Protein AF-A0A1B0ACK8-F1 (afdb_monomer_lite)

Organism: Glossina pallidipes (NCBI:txid7398)

Structure (mmCIF, N/CA/C/O backbone):
data_AF-A0A1B0ACK8-F1
#
_entry.id   AF-A0A1B0ACK8-F1
#
loop_
_atom_site.group_PDB
_atom_site.id
_atom_site.type_symbol
_atom_site.label_atom_id
_atom_site.label_alt_id
_atom_site.label_comp_id
_atom_site.label_asym_id
_atom_site.label_entity_id
_atom_site.label_seq_id
_atom_site.pdbx_PDB_ins_code
_atom_site.Cartn_x
_atom_site.Cartn_y
_atom_site.Cartn_z
_atom_site.occupancy
_atom_site.B_iso_or_equiv
_atom_site.auth_seq_id
_atom_site.auth_comp_id
_atom_site.auth_asym_id
_atom_site.auth_atom_id
_atom_site.pdbx_PDB_model_num
ATOM 1 N N . MET A 1 1 ? 12.236 -8.632 -29.888 1.00 57.81 1 MET A N 1
ATOM 2 C CA . MET A 1 1 ? 13.086 -7.931 -28.893 1.00 57.81 1 MET A CA 1
ATOM 3 C C . MET A 1 1 ? 12.295 -7.150 -27.844 1.00 57.81 1 MET A C 1
ATOM 5 O O . MET A 1 1 ? 12.544 -7.364 -26.665 1.00 57.81 1 MET A O 1
ATOM 9 N N . PHE A 1 2 ? 11.317 -6.321 -28.226 1.00 49.53 2 PHE A N 1
ATOM 10 C CA . PHE A 1 2 ? 10.522 -5.498 -27.295 1.00 49.53 2 PHE A CA 1
ATOM 11 C C . PHE A 1 2 ? 9.868 -6.297 -26.144 1.00 49.53 2 PHE A C 1
ATOM 13 O O . PHE A 1 2 ? 10.000 -5.947 -24.977 1.00 49.53 2 PHE A O 1
ATOM 20 N N . CYS A 1 3 ? 9.260 -7.450 -26.452 1.00 53.53 3 CYS A N 1
ATOM 21 C CA . CYS A 1 3 ? 8.606 -8.312 -25.456 1.00 53.53 3 CYS A CA 1
ATOM 22 C C . CYS A 1 3 ? 9.597 -8.970 -24.465 1.00 53.53 3 CYS A C 1
ATOM 24 O O . CYS A 1 3 ? 9.292 -9.131 -23.285 1.00 53.53 3 CYS A O 1
ATOM 26 N N . ALA A 1 4 ? 10.820 -9.284 -24.912 1.00 61.19 4 ALA A N 1
ATOM 27 C CA . ALA A 1 4 ? 11.881 -9.819 -24.053 1.00 61.19 4 ALA A CA 1
ATOM 28 C C . ALA A 1 4 ? 12.467 -8.742 -23.123 1.00 61.19 4 ALA A C 1
ATOM 30 O O . ALA A 1 4 ? 12.787 -9.030 -21.972 1.00 61.19 4 ALA A O 1
ATOM 31 N N . PHE A 1 5 ? 12.558 -7.494 -23.594 1.00 61.56 5 PHE A N 1
ATOM 32 C CA . PHE A 1 5 ? 12.997 -6.352 -22.792 1.00 61.56 5 PHE A CA 1
ATOM 33 C C . PHE A 1 5 ? 11.971 -5.977 -21.719 1.00 61.56 5 PHE A C 1
ATOM 35 O O . PHE A 1 5 ? 12.337 -5.862 -20.553 1.00 61.56 5 PHE A O 1
ATOM 42 N N . VAL A 1 6 ? 10.683 -5.891 -22.076 1.00 63.75 6 VAL A N 1
ATOM 43 C CA . VAL A 1 6 ? 9.601 -5.671 -21.102 1.00 63.75 6 VAL A CA 1
ATOM 44 C C . VAL A 1 6 ? 9.587 -6.789 -20.059 1.00 63.75 6 VAL A C 1
ATOM 46 O O . VAL A 1 6 ? 9.573 -6.499 -18.867 1.00 63.75 6 VAL A O 1
ATOM 49 N N . ARG A 1 7 ? 9.715 -8.061 -20.469 1.00 63.53 7 ARG A N 1
ATOM 50 C CA . ARG A 1 7 ? 9.878 -9.177 -19.520 1.00 63.53 7 ARG A CA 1
ATOM 51 C C . ARG A 1 7 ? 11.089 -9.002 -18.609 1.00 63.53 7 ARG A C 1
ATOM 53 O O . ARG A 1 7 ? 10.967 -9.247 -17.416 1.00 63.53 7 ARG A O 1
ATOM 60 N N . ARG A 1 8 ? 12.238 -8.571 -19.134 1.00 66.94 8 ARG A N 1
ATOM 61 C CA . ARG A 1 8 ? 13.459 -8.367 -18.340 1.00 66.94 8 ARG A CA 1
ATOM 62 C C . ARG A 1 8 ? 13.294 -7.241 -17.321 1.00 66.94 8 ARG A C 1
ATOM 64 O O . ARG A 1 8 ? 13.630 -7.435 -16.160 1.00 66.94 8 ARG A O 1
ATOM 71 N N . VAL A 1 9 ? 12.729 -6.104 -17.730 1.00 67.44 9 VAL A N 1
ATOM 72 C CA . VAL A 1 9 ? 12.460 -4.961 -16.843 1.00 67.44 9 VAL A CA 1
ATOM 73 C C . VAL A 1 9 ? 11.420 -5.329 -15.782 1.00 67.44 9 VAL A C 1
ATOM 75 O O . VAL A 1 9 ? 11.643 -5.049 -14.607 1.00 67.44 9 VAL A O 1
ATOM 78 N N . CYS A 1 10 ? 10.330 -6.007 -16.155 1.00 66.38 10 CYS A N 1
ATOM 79 C CA . CYS A 1 10 ? 9.317 -6.474 -15.206 1.00 66.38 10 CYS A CA 1
ATOM 80 C C . CYS A 1 10 ? 9.873 -7.511 -14.219 1.00 66.38 10 CYS A C 1
ATOM 82 O O . CYS A 1 10 ? 9.609 -7.399 -13.027 1.00 66.38 10 CYS A O 1
ATOM 84 N N . MET A 1 11 ? 10.683 -8.475 -14.676 1.00 69.69 11 MET A N 1
ATOM 85 C CA . MET A 1 11 ? 11.321 -9.464 -13.794 1.00 69.69 11 MET A CA 1
ATOM 86 C C . MET A 1 11 ? 12.328 -8.815 -12.842 1.00 69.69 11 MET A C 1
ATOM 88 O O . MET A 1 11 ? 12.391 -9.177 -11.672 1.00 69.69 11 MET A O 1
ATOM 92 N N . GLN A 1 12 ? 13.081 -7.817 -13.309 1.00 73.00 12 GLN A N 1
ATOM 93 C CA . GLN A 1 12 ? 14.093 -7.143 -12.496 1.00 73.00 12 GLN A CA 1
ATOM 94 C C . GLN A 1 12 ? 13.495 -6.275 -11.379 1.00 73.00 12 GLN A C 1
ATOM 96 O O . GLN A 1 12 ? 14.150 -6.062 -10.364 1.00 73.00 12 GLN A O 1
ATOM 101 N N . HIS A 1 13 ? 12.246 -5.823 -11.531 1.00 80.12 13 HIS A N 1
ATOM 102 C CA . HIS A 1 13 ? 11.530 -5.041 -10.515 1.00 80.12 13 HIS A CA 1
ATOM 103 C C . HIS A 1 13 ? 10.385 -5.830 -9.856 1.00 80.12 13 HIS A C 1
ATOM 105 O O . HIS A 1 13 ? 9.572 -5.245 -9.143 1.00 80.12 13 HIS A O 1
ATOM 111 N N . ALA A 1 14 ? 10.319 -7.153 -10.052 1.00 81.31 14 ALA A N 1
ATOM 112 C CA . ALA A 1 14 ? 9.240 -7.992 -9.529 1.00 81.31 14 ALA A CA 1
ATOM 113 C C . ALA A 1 14 ? 9.109 -7.901 -7.999 1.00 81.31 14 ALA A C 1
ATOM 115 O O . ALA A 1 14 ? 7.997 -7.827 -7.482 1.00 81.31 14 ALA A O 1
ATOM 116 N N . ILE A 1 15 ? 10.236 -7.822 -7.284 1.00 84.31 15 ILE A N 1
ATOM 117 C CA . ILE A 1 15 ? 10.267 -7.664 -5.821 1.00 84.31 15 ILE A CA 1
ATOM 118 C C . ILE A 1 15 ? 9.581 -6.356 -5.396 1.00 84.31 15 ILE A C 1
ATOM 120 O O . ILE A 1 15 ? 8.737 -6.369 -4.507 1.00 84.31 15 ILE A O 1
ATOM 124 N N . LEU A 1 16 ? 9.869 -5.244 -6.080 1.00 82.62 16 LEU A N 1
ATOM 125 C CA . LEU A 1 16 ? 9.274 -3.937 -5.775 1.00 82.62 16 LEU A CA 1
ATOM 126 C C . LEU A 1 16 ? 7.766 -3.912 -6.056 1.00 82.62 16 LEU A C 1
ATOM 128 O O . LEU A 1 16 ? 7.001 -3.302 -5.313 1.00 82.62 16 LEU A O 1
ATOM 132 N N . ILE A 1 17 ? 7.325 -4.605 -7.110 1.00 84.94 17 ILE A N 1
ATOM 133 C CA . ILE A 1 17 ? 5.898 -4.755 -7.425 1.00 84.94 17 ILE A CA 1
ATOM 134 C C . ILE A 1 17 ? 5.186 -5.533 -6.308 1.00 84.94 17 ILE A C 1
ATOM 136 O O . ILE A 1 17 ? 4.112 -5.127 -5.861 1.00 84.94 17 ILE A O 1
ATOM 140 N N . ILE A 1 18 ? 5.786 -6.627 -5.829 1.00 89.12 18 ILE A N 1
ATOM 141 C CA . ILE A 1 18 ? 5.258 -7.419 -4.706 1.00 89.12 18 ILE A CA 1
ATOM 142 C C . ILE A 1 18 ? 5.176 -6.572 -3.429 1.00 89.12 18 ILE A C 1
ATOM 144 O O . ILE A 1 18 ? 4.178 -6.635 -2.707 1.00 89.12 18 ILE A O 1
ATOM 148 N N . GLU A 1 19 ? 6.188 -5.750 -3.166 1.00 88.62 19 GLU A N 1
ATOM 149 C CA . GLU A 1 19 ? 6.240 -4.876 -1.995 1.00 88.62 19 GLU A CA 1
ATOM 150 C C . GLU A 1 19 ? 5.134 -3.809 -2.022 1.00 88.62 19 GLU A C 1
ATOM 152 O O . GLU A 1 19 ? 4.405 -3.642 -1.042 1.00 88.62 19 GLU A O 1
ATOM 157 N N . ILE A 1 20 ? 4.925 -3.144 -3.164 1.00 90.25 20 ILE A N 1
ATOM 158 C CA . ILE A 1 20 ? 3.820 -2.186 -3.337 1.00 90.25 20 ILE A CA 1
ATOM 159 C C . ILE A 1 20 ? 2.470 -2.874 -3.137 1.00 90.25 20 ILE A C 1
ATOM 161 O O . ILE A 1 20 ? 1.621 -2.351 -2.415 1.00 90.25 20 ILE A O 1
ATOM 165 N N . ASN A 1 21 ? 2.273 -4.054 -3.729 1.00 91.88 21 ASN A N 1
ATOM 166 C CA . ASN A 1 21 ? 1.026 -4.803 -3.576 1.00 91.88 21 ASN A CA 1
ATOM 167 C C . ASN A 1 21 ? 0.761 -5.175 -2.112 1.00 91.88 21 ASN A C 1
ATOM 169 O O . ASN A 1 21 ? -0.370 -5.048 -1.643 1.00 91.88 21 ASN A O 1
ATOM 173 N N . SER A 1 22 ? 1.802 -5.562 -1.373 1.00 93.81 22 SER A N 1
ATOM 174 C CA . SER A 1 22 ? 1.709 -5.849 0.062 1.00 93.81 22 SER A CA 1
ATOM 175 C C . SER A 1 22 ? 1.306 -4.606 0.861 1.00 93.81 22 SER A C 1
ATOM 177 O O . SER A 1 22 ? 0.392 -4.667 1.684 1.00 93.81 22 SER A O 1
ATOM 179 N N . HIS A 1 23 ? 1.916 -3.449 0.583 1.00 92.56 23 HIS A N 1
ATOM 180 C CA . HIS A 1 23 ? 1.546 -2.191 1.235 1.00 92.56 23 HIS A CA 1
ATOM 181 C C . HIS A 1 23 ? 0.103 -1.763 0.928 1.00 92.56 23 HIS A C 1
ATOM 183 O O . HIS A 1 23 ? -0.604 -1.306 1.827 1.00 92.56 23 HIS A O 1
ATOM 189 N N . VAL A 1 24 ? -0.359 -1.946 -0.313 1.00 94.25 24 VAL A N 1
ATOM 190 C CA . VAL A 1 24 ? -1.741 -1.647 -0.720 1.00 94.25 24 VAL A CA 1
ATOM 191 C C . VAL A 1 24 ? -2.740 -2.577 -0.029 1.00 94.25 24 VAL A C 1
ATOM 193 O O . VAL A 1 24 ? -3.778 -2.103 0.435 1.00 94.25 24 VAL A O 1
ATOM 196 N N . ALA A 1 25 ? -2.429 -3.871 0.086 1.00 95.81 25 ALA A N 1
ATOM 197 C CA . ALA A 1 25 ? -3.262 -4.828 0.811 1.00 95.81 25 ALA A CA 1
ATOM 198 C C . ALA A 1 25 ? -3.404 -4.434 2.290 1.00 95.81 25 ALA A C 1
ATOM 200 O O . ALA A 1 25 ? -4.520 -4.270 2.779 1.00 95.81 25 ALA A O 1
ATOM 201 N N . LEU A 1 26 ? -2.285 -4.147 2.965 1.00 95.06 26 LEU A N 1
ATOM 202 C CA . LEU A 1 26 ? -2.292 -3.667 4.350 1.00 95.06 26 LEU A CA 1
ATOM 203 C C . LEU A 1 26 ? -3.074 -2.357 4.504 1.00 95.06 26 LEU A C 1
ATOM 205 O O . LEU A 1 26 ? -3.830 -2.184 5.459 1.00 95.06 26 LEU A O 1
ATOM 209 N N . PHE A 1 27 ? -2.925 -1.429 3.558 1.00 96.06 27 PHE A N 1
ATOM 210 C CA . PHE A 1 27 ? -3.652 -0.165 3.580 1.00 96.06 27 PHE A CA 1
ATOM 211 C C . PHE A 1 27 ? -5.163 -0.381 3.473 1.00 96.06 27 PHE A C 1
ATOM 213 O O . PHE A 1 27 ? -5.920 0.229 4.230 1.00 96.06 27 PHE A O 1
ATOM 220 N N . ARG A 1 28 ? -5.603 -1.286 2.591 1.00 96.31 28 ARG A N 1
ATOM 221 C CA . ARG A 1 28 ? -7.010 -1.681 2.467 1.00 96.31 28 ARG A CA 1
ATOM 222 C C . ARG A 1 28 ? -7.540 -2.267 3.773 1.00 96.31 28 ARG A C 1
ATOM 224 O O . ARG A 1 28 ? -8.602 -1.847 4.223 1.00 96.31 28 ARG A O 1
ATOM 231 N N . ASP A 1 29 ? -6.803 -3.184 4.389 1.00 96.00 29 ASP A N 1
ATOM 232 C CA . ASP A 1 29 ? -7.223 -3.831 5.635 1.00 96.00 29 ASP A CA 1
ATOM 233 C C . ASP A 1 29 ? -7.377 -2.820 6.774 1.00 96.00 29 ASP A C 1
ATOM 235 O O . ASP A 1 29 ? -8.331 -2.873 7.550 1.00 96.00 29 ASP A O 1
ATOM 239 N N . MET A 1 30 ? -6.489 -1.829 6.833 1.00 94.38 30 MET A N 1
ATOM 240 C CA . MET A 1 30 ? -6.605 -0.738 7.795 1.00 94.38 30 MET A CA 1
ATOM 241 C C . MET A 1 30 ? -7.788 0.193 7.505 1.00 94.38 30 MET A C 1
ATOM 243 O O . MET A 1 30 ? -8.416 0.677 8.445 1.00 94.38 30 MET A O 1
ATOM 247 N N . LEU A 1 31 ? -8.117 0.447 6.234 1.00 95.69 31 LEU A N 1
ATOM 248 C CA . LEU A 1 31 ? -9.274 1.270 5.866 1.00 95.69 31 LEU A CA 1
ATOM 249 C C . LEU A 1 31 ? -10.607 0.623 6.255 1.00 95.69 31 LEU A C 1
ATOM 251 O O . LEU A 1 31 ? -11.540 1.346 6.590 1.00 95.69 31 LEU A O 1
ATOM 255 N N . ILE A 1 32 ? -10.695 -0.711 6.274 1.00 95.81 32 ILE A N 1
ATOM 256 C CA . ILE A 1 32 ? -11.894 -1.437 6.733 1.00 95.81 32 ILE A CA 1
ATOM 257 C C . ILE A 1 32 ? -12.220 -1.115 8.202 1.00 95.81 32 ILE A C 1
ATOM 259 O O . ILE A 1 32 ? -13.380 -1.151 8.605 1.00 95.81 32 ILE A O 1
ATOM 263 N N . LEU A 1 33 ? -11.208 -0.774 9.004 1.00 93.81 33 LEU A N 1
ATOM 264 C CA . LEU A 1 33 ? -11.371 -0.429 10.416 1.00 93.81 33 LEU A CA 1
ATOM 265 C C . LEU A 1 33 ? -11.863 1.012 10.641 1.00 93.81 33 LEU A C 1
ATOM 267 O O . LEU A 1 33 ? -12.206 1.362 11.769 1.00 93.81 33 LEU A O 1
ATOM 271 N N . VAL A 1 34 ? -11.902 1.858 9.608 1.00 93.88 34 VAL A N 1
ATOM 272 C CA . VAL A 1 34 ? -12.411 3.234 9.720 1.00 93.88 34 VAL A CA 1
ATOM 273 C C . VAL A 1 34 ? -13.929 3.205 9.904 1.00 93.88 34 VAL A C 1
ATOM 275 O O . VAL A 1 34 ? -14.635 2.486 9.203 1.00 93.88 34 VAL A O 1
ATOM 278 N N . GLY A 1 35 ? -14.441 3.980 10.861 1.00 92.31 35 GLY A N 1
ATOM 279 C CA . GLY A 1 35 ? -15.853 3.947 11.254 1.00 92.31 35 GLY A CA 1
ATOM 280 C C . GLY A 1 35 ? -16.265 2.719 12.079 1.00 92.31 35 GLY A C 1
ATOM 281 O O . GLY A 1 35 ? -17.428 2.616 12.458 1.00 92.31 35 GLY A O 1
ATOM 282 N N . GLN A 1 36 ? -15.338 1.803 12.383 1.00 93.69 36 GLN A N 1
ATOM 283 C CA . GLN A 1 36 ? -15.554 0.689 13.314 1.00 93.69 36 GLN A CA 1
ATOM 284 C C . GLN A 1 36 ? -15.213 1.115 14.754 1.00 93.69 36 GLN A C 1
ATOM 286 O O . GLN A 1 36 ? -14.519 2.113 14.944 1.00 93.69 36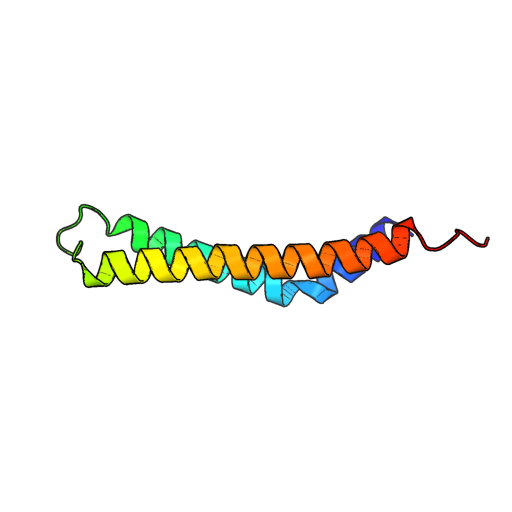 GLN A O 1
ATOM 291 N N . PRO A 1 37 ? -15.586 0.341 15.793 1.00 93.00 37 PRO A N 1
ATOM 292 C CA . PRO A 1 37 ? -15.249 0.661 17.189 1.00 93.00 37 PRO A CA 1
ATOM 293 C C . PRO A 1 37 ? -13.743 0.816 17.479 1.00 93.00 37 PRO A C 1
ATOM 295 O O . PRO A 1 37 ? -13.358 1.351 18.511 1.00 93.00 37 PRO A O 1
ATOM 298 N N . ARG A 1 38 ? -12.883 0.325 16.576 1.00 88.44 38 ARG A N 1
ATOM 299 C CA . ARG A 1 38 ? -11.416 0.432 16.638 1.00 88.44 38 ARG A CA 1
ATOM 300 C C . ARG A 1 38 ? -10.858 1.672 15.923 1.00 88.44 38 ARG A C 1
ATOM 302 O O . ARG A 1 38 ? -9.640 1.821 15.855 1.00 88.44 38 ARG A O 1
ATOM 309 N N . ASP A 1 39 ? -11.711 2.530 15.364 1.00 93.75 39 ASP A N 1
ATOM 310 C CA . ASP A 1 39 ? -11.300 3.773 14.714 1.00 93.75 39 ASP A CA 1
ATOM 311 C C . ASP A 1 39 ? -10.851 4.803 15.756 1.00 93.75 39 ASP A C 1
ATOM 313 O O . ASP A 1 39 ? -11.660 5.478 16.390 1.00 93.75 39 ASP A O 1
ATOM 317 N N . CYS A 1 40 ? -9.538 4.907 15.940 1.00 95.00 40 CYS A N 1
ATOM 318 C CA . CYS A 1 40 ? -8.912 5.824 16.882 1.00 95.00 40 CYS A CA 1
ATOM 319 C C . CYS A 1 40 ? -7.847 6.708 16.199 1.00 95.00 40 CYS A C 1
ATOM 321 O O . CYS A 1 40 ? -7.387 6.398 15.089 1.00 95.00 40 CYS A O 1
ATOM 323 N N . PRO A 1 41 ? -7.422 7.819 16.834 1.00 96.31 41 PRO A N 1
ATOM 324 C CA . PRO A 1 41 ? -6.417 8.726 16.275 1.00 96.31 41 PRO A CA 1
ATOM 325 C C . PRO A 1 41 ? -5.118 8.026 15.854 1.00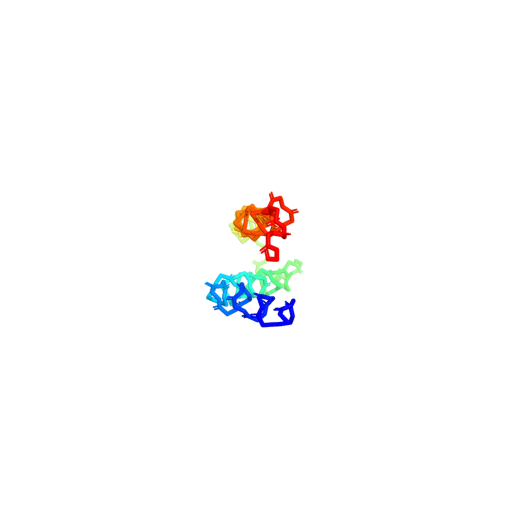 96.31 41 PRO A C 1
ATOM 327 O O . PRO A 1 41 ? -4.549 8.351 14.809 1.00 96.31 41 PRO A O 1
ATOM 330 N N . GLU A 1 42 ? -4.679 7.029 16.618 1.00 95.75 42 GLU A N 1
ATOM 331 C CA . GLU A 1 42 ? -3.462 6.257 16.371 1.00 95.75 42 GLU A CA 1
ATOM 332 C C . GLU A 1 42 ? -3.584 5.416 15.097 1.00 95.75 42 GLU A C 1
ATOM 334 O O . GLU A 1 42 ? -2.660 5.384 14.277 1.00 95.75 42 GLU A O 1
ATOM 339 N N . LEU A 1 43 ? -4.735 4.763 14.895 1.00 94.75 43 LEU A N 1
ATOM 340 C CA . LEU A 1 43 ? -5.026 4.022 13.670 1.00 94.75 43 LEU A CA 1
ATOM 341 C C . LEU A 1 43 ? -5.060 4.971 12.471 1.00 94.75 43 LEU A C 1
ATOM 343 O O . LEU A 1 43 ? -4.410 4.702 11.458 1.00 94.75 43 LEU A O 1
ATOM 347 N N . ARG A 1 44 ? -5.759 6.106 12.592 1.00 96.50 44 ARG A N 1
ATOM 348 C CA . ARG A 1 44 ? -5.827 7.111 11.522 1.00 96.50 44 ARG A CA 1
ATOM 349 C C . ARG A 1 44 ? -4.449 7.646 11.158 1.00 96.50 44 ARG A C 1
ATOM 351 O O . ARG A 1 44 ? -4.169 7.845 9.977 1.00 96.50 44 ARG A O 1
ATOM 358 N N . GLU A 1 45 ? -3.562 7.834 12.131 1.00 97.31 45 GLU A N 1
ATOM 359 C CA . GLU A 1 45 ? -2.195 8.258 11.842 1.00 97.31 45 GLU A CA 1
ATOM 360 C C . GLU A 1 45 ? -1.367 7.161 11.169 1.00 97.31 45 GLU A C 1
ATOM 362 O O . GLU A 1 45 ? -0.645 7.447 10.209 1.00 97.31 45 GLU A O 1
ATOM 367 N N . LYS A 1 46 ? -1.518 5.894 11.578 1.00 96.06 46 LYS A N 1
ATOM 368 C CA . LYS A 1 46 ? -0.904 4.770 10.854 1.00 96.06 46 LYS A CA 1
ATOM 369 C C . LYS A 1 46 ? -1.391 4.706 9.400 1.00 96.06 46 LYS A C 1
ATOM 371 O O . LYS A 1 46 ? -0.560 4.560 8.508 1.00 96.06 46 LYS A O 1
ATOM 376 N N . ILE A 1 47 ? -2.690 4.895 9.144 1.00 97.44 47 ILE A N 1
ATOM 377 C CA . ILE A 1 47 ? -3.269 4.944 7.787 1.00 97.44 47 ILE A CA 1
ATOM 378 C C . ILE A 1 47 ? -2.611 6.064 6.971 1.00 97.44 47 ILE A C 1
ATOM 380 O 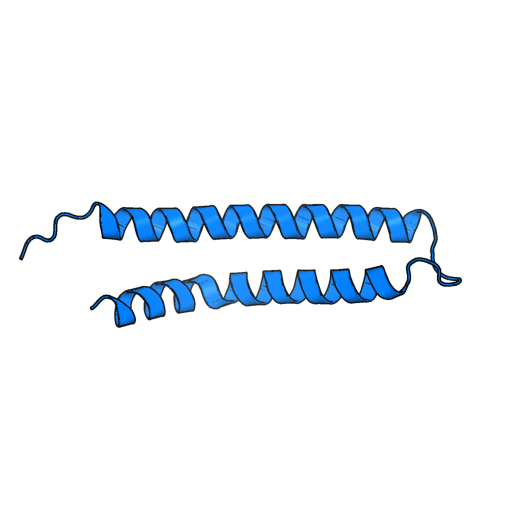O . ILE A 1 47 ? -2.166 5.838 5.844 1.00 97.44 47 ILE A O 1
ATOM 384 N N . ARG A 1 48 ? -2.485 7.273 7.538 1.00 97.75 48 ARG A N 1
ATOM 385 C CA . ARG A 1 48 ? -1.830 8.405 6.855 1.00 97.75 48 ARG A CA 1
ATOM 386 C C . ARG A 1 48 ? -0.366 8.122 6.532 1.00 97.75 48 ARG A C 1
ATOM 388 O O . ARG A 1 48 ? 0.083 8.470 5.439 1.00 97.75 48 ARG A O 1
ATOM 395 N N . LYS A 1 49 ? 0.379 7.518 7.462 1.00 97.12 49 LYS A N 1
ATOM 396 C CA . LYS A 1 49 ? 1.781 7.126 7.256 1.00 97.12 49 LYS A CA 1
ATOM 397 C C . LYS A 1 49 ? 1.908 6.080 6.151 1.00 97.12 49 LYS A C 1
ATOM 399 O O . LYS A 1 49 ? 2.625 6.336 5.191 1.00 97.12 49 LYS A O 1
ATOM 404 N N . LEU A 1 50 ? 1.142 4.992 6.219 1.00 95.81 50 LEU A N 1
ATOM 405 C CA . LEU A 1 50 ? 1.186 3.927 5.217 1.00 95.81 50 LEU A CA 1
ATOM 406 C C . LEU A 1 50 ? 0.815 4.436 3.818 1.00 95.81 50 LEU A C 1
ATOM 408 O O . LEU A 1 50 ? 1.482 4.096 2.844 1.00 95.81 50 LEU A O 1
ATOM 412 N N . ARG A 1 51 ? -0.179 5.329 3.713 1.00 96.56 51 ARG A N 1
ATOM 413 C CA . ARG A 1 51 ? -0.519 5.995 2.446 1.00 96.56 51 ARG A CA 1
ATOM 414 C C . ARG A 1 51 ? 0.669 6.761 1.859 1.00 96.56 51 ARG A C 1
ATOM 416 O O . ARG A 1 51 ? 0.907 6.668 0.658 1.00 96.56 51 ARG A O 1
ATOM 423 N N . ARG A 1 52 ? 1.394 7.536 2.681 1.00 96.81 52 ARG A N 1
ATOM 424 C CA . ARG A 1 52 ? 2.586 8.285 2.235 1.00 96.81 52 ARG A CA 1
ATOM 425 C C . ARG A 1 52 ? 3.653 7.328 1.706 1.00 96.81 52 ARG A C 1
ATOM 427 O O . ARG A 1 52 ? 4.088 7.508 0.574 1.00 96.81 52 ARG A O 1
ATOM 434 N N . THR A 1 53 ? 3.946 6.264 2.452 1.00 93.44 53 THR A N 1
ATOM 435 C CA . THR A 1 53 ? 4.889 5.217 2.037 1.00 93.44 53 THR A CA 1
ATOM 436 C C . THR A 1 53 ? 4.488 4.580 0.706 1.00 93.44 53 THR A C 1
ATOM 438 O O . THR A 1 53 ? 5.304 4.532 -0.206 1.00 9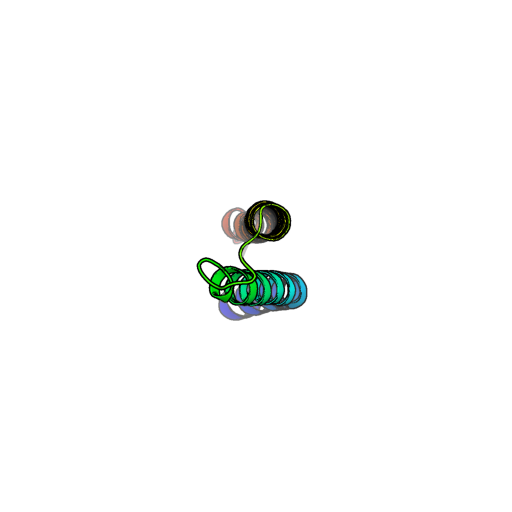3.44 53 THR A O 1
ATOM 441 N N . CYS A 1 54 ? 3.220 4.182 0.527 1.00 92.25 54 CYS A N 1
ATOM 442 C CA . CYS A 1 54 ? 2.738 3.616 -0.742 1.00 92.25 54 CYS A CA 1
ATOM 443 C C . CYS A 1 54 ? 3.017 4.548 -1.933 1.00 92.25 54 CYS A C 1
ATOM 445 O O . CYS A 1 54 ? 3.478 4.105 -2.987 1.00 92.25 54 CYS A O 1
ATOM 447 N N . VAL A 1 55 ? 2.739 5.846 -1.770 1.00 93.81 55 VAL A N 1
ATOM 448 C CA . VAL A 1 55 ? 2.938 6.856 -2.818 1.00 93.81 55 VAL A CA 1
ATOM 449 C C . VAL A 1 55 ? 4.422 7.067 -3.111 1.00 93.81 55 VAL A C 1
ATOM 451 O O . VAL A 1 55 ? 4.806 7.143 -4.278 1.00 93.81 55 VAL A O 1
ATOM 454 N N . GLU A 1 56 ? 5.261 7.158 -2.084 1.00 93.31 56 GLU A N 1
ATOM 455 C CA . GLU A 1 56 ? 6.707 7.343 -2.234 1.00 93.31 56 GLU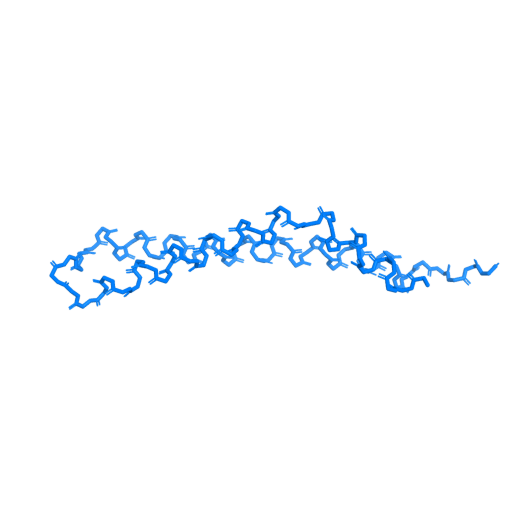 A CA 1
ATOM 456 C C . GLU A 1 56 ? 7.360 6.147 -2.931 1.00 93.31 56 GLU A C 1
ATOM 458 O O . GLU A 1 56 ? 8.055 6.334 -3.932 1.00 93.31 56 GLU A O 1
ATOM 463 N N . THR A 1 57 ? 7.056 4.921 -2.497 1.00 88.31 57 THR A N 1
ATOM 464 C CA . THR A 1 57 ? 7.556 3.693 -3.131 1.00 88.31 57 THR A CA 1
ATOM 465 C C . THR A 1 57 ? 7.088 3.586 -4.585 1.00 88.31 57 THR A C 1
ATOM 467 O O . THR A 1 57 ? 7.878 3.258 -5.470 1.00 88.31 57 THR A O 1
ATOM 470 N N . SER A 1 58 ? 5.834 3.952 -4.876 1.00 88.12 58 SER A N 1
ATOM 471 C CA . SER A 1 58 ? 5.303 3.951 -6.248 1.00 88.12 58 SER A CA 1
ATOM 472 C C . SER A 1 58 ? 5.996 4.976 -7.152 1.00 88.12 58 SER A C 1
ATOM 474 O O . SER A 1 58 ? 6.310 4.678 -8.309 1.00 88.12 58 SER A O 1
ATOM 476 N N . LYS A 1 59 ? 6.285 6.179 -6.638 1.00 90.00 59 LYS A N 1
ATOM 477 C CA . LYS A 1 59 ? 7.056 7.204 -7.363 1.00 90.00 59 LYS A CA 1
ATOM 478 C C . LYS A 1 59 ? 8.484 6.742 -7.626 1.00 90.00 59 LYS A C 1
ATOM 480 O O . LYS A 1 59 ? 8.973 6.897 -8.744 1.00 90.00 59 LYS A O 1
ATOM 485 N N . HIS A 1 60 ? 9.131 6.148 -6.625 1.00 88.38 60 HIS A N 1
ATOM 486 C CA . HIS A 1 60 ? 10.477 5.606 -6.760 1.00 88.38 60 HIS A CA 1
ATOM 487 C C . HIS A 1 60 ? 10.532 4.502 -7.825 1.00 88.38 60 HIS A C 1
ATOM 489 O O . HIS A 1 60 ? 11.353 4.571 -8.740 1.00 88.38 60 HIS A O 1
ATOM 495 N N . MET A 1 61 ? 9.596 3.549 -7.787 1.00 85.50 61 MET A N 1
ATOM 496 C CA . MET A 1 61 ? 9.481 2.502 -8.805 1.00 85.50 61 MET A CA 1
ATOM 497 C C . MET A 1 61 ? 9.245 3.091 -10.200 1.00 85.50 61 MET A C 1
ATOM 499 O O . MET A 1 61 ? 9.907 2.693 -11.157 1.00 85.50 61 MET A O 1
ATOM 503 N N . THR A 1 62 ? 8.352 4.077 -10.320 1.00 85.31 62 THR A N 1
ATOM 504 C CA . THR A 1 62 ? 8.108 4.775 -11.590 1.00 85.31 62 THR A CA 1
ATOM 505 C C . THR A 1 62 ? 9.392 5.413 -12.118 1.00 85.31 62 THR A C 1
ATOM 507 O O . THR A 1 62 ? 9.711 5.246 -13.290 1.00 85.31 62 THR A O 1
ATOM 510 N N . HIS A 1 63 ? 10.172 6.088 -11.269 1.00 86.00 63 HIS A N 1
ATOM 511 C CA . HIS A 1 63 ? 11.449 6.679 -11.667 1.00 86.00 63 HIS A CA 1
ATOM 512 C C . HIS A 1 63 ? 12.447 5.621 -12.166 1.00 86.00 63 HIS A C 1
ATOM 514 O O . HIS A 1 63 ? 13.062 5.809 -13.218 1.00 86.00 63 HIS A O 1
ATOM 520 N N . LEU A 1 64 ? 12.585 4.498 -11.454 1.00 83.31 64 LEU A N 1
ATOM 521 C CA . LEU A 1 64 ? 13.465 3.394 -11.849 1.00 83.31 64 LEU A CA 1
ATOM 522 C C . LEU A 1 64 ? 13.056 2.800 -13.200 1.00 83.31 64 LEU A C 1
ATOM 524 O O . LEU A 1 64 ? 13.874 2.743 -14.120 1.00 83.31 64 LEU A O 1
ATOM 528 N N . ILE A 1 65 ? 11.781 2.434 -13.348 1.00 79.94 65 ILE A N 1
ATOM 529 C CA . ILE A 1 65 ? 11.242 1.864 -14.586 1.00 79.94 65 ILE A CA 1
ATOM 530 C C . ILE A 1 65 ? 11.422 2.857 -15.737 1.00 79.94 65 ILE A C 1
ATOM 532 O O . ILE A 1 65 ? 11.987 2.502 -16.769 1.00 79.94 65 ILE A O 1
ATOM 536 N N . MET A 1 66 ? 11.022 4.119 -15.558 1.00 79.31 66 MET A N 1
ATOM 537 C CA . MET A 1 66 ? 11.120 5.139 -16.607 1.00 79.31 66 MET A CA 1
ATOM 538 C C . MET A 1 66 ? 12.566 5.433 -17.007 1.00 79.31 66 MET A C 1
ATOM 540 O O . MET A 1 66 ? 12.831 5.652 -18.185 1.00 79.31 66 MET A O 1
ATOM 544 N N . THR A 1 67 ? 13.519 5.395 -16.074 1.00 80.00 67 THR A N 1
ATOM 545 C CA . THR A 1 67 ? 14.948 5.568 -16.389 1.00 80.00 67 THR A CA 1
ATOM 546 C C . THR A 1 67 ? 15.464 4.433 -17.279 1.00 80.00 67 THR A C 1
ATOM 548 O O . THR A 1 67 ? 16.176 4.685 -18.253 1.00 80.00 67 THR A O 1
ATOM 551 N N . GLN A 1 68 ? 15.063 3.189 -17.004 1.00 73.19 68 GLN A N 1
ATOM 552 C CA . GLN A 1 68 ? 15.442 2.035 -17.826 1.00 73.19 68 GLN A CA 1
ATOM 553 C C . GLN A 1 68 ? 14.737 2.039 -19.191 1.00 73.19 68 GLN A C 1
ATOM 555 O O . GLN A 1 68 ? 15.355 1.718 -20.204 1.00 73.19 68 GLN A O 1
ATOM 560 N N . LEU A 1 69 ? 13.469 2.463 -19.245 1.00 70.88 69 LEU A N 1
ATOM 561 C CA . LEU A 1 69 ? 12.729 2.622 -20.500 1.00 70.88 69 LEU A CA 1
ATOM 562 C C . LEU A 1 69 ? 13.321 3.738 -21.374 1.00 70.88 69 LEU A C 1
ATOM 564 O O . LEU A 1 69 ? 13.492 3.540 -22.573 1.00 70.88 69 LEU A O 1
ATOM 568 N N . LYS A 1 70 ? 13.701 4.885 -20.791 1.00 72.56 70 LYS A N 1
ATOM 569 C CA . LYS A 1 70 ? 14.359 5.985 -21.518 1.00 72.56 70 LYS A CA 1
ATOM 570 C C . LYS A 1 70 ? 15.675 5.544 -22.145 1.00 72.56 70 LYS A C 1
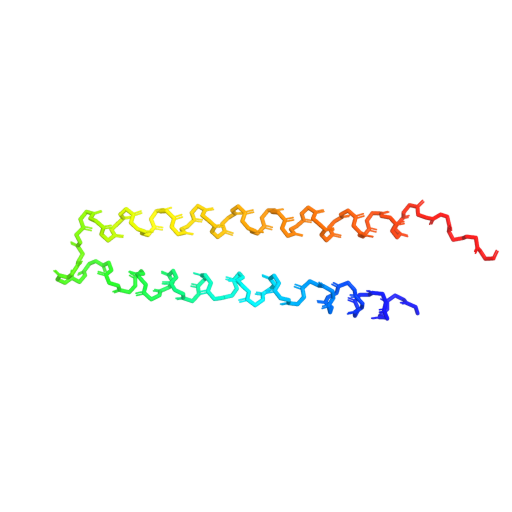ATOM 572 O O . LYS A 1 70 ? 15.917 5.864 -23.301 1.00 72.56 70 LYS A O 1
ATOM 577 N N . ARG A 1 71 ? 16.499 4.766 -21.433 1.00 67.00 71 ARG A N 1
ATOM 578 C CA . ARG A 1 71 ? 17.713 4.181 -22.027 1.00 67.00 71 ARG A CA 1
ATOM 579 C C . ARG A 1 71 ? 17.401 3.394 -23.297 1.00 67.00 71 ARG A C 1
ATOM 581 O O . ARG A 1 71 ? 18.160 3.487 -24.244 1.00 67.00 71 ARG A O 1
ATOM 588 N N . TYR A 1 72 ? 16.282 2.679 -23.340 1.00 63.41 72 TYR A N 1
ATOM 589 C CA . TYR A 1 72 ? 15.878 1.910 -24.515 1.00 63.41 72 TYR A CA 1
ATOM 590 C C . TYR A 1 72 ? 15.330 2.776 -25.658 1.00 63.41 72 TYR A C 1
ATOM 592 O O . TYR A 1 72 ? 15.612 2.498 -26.815 1.00 63.41 72 TYR A O 1
ATOM 600 N N . VAL A 1 73 ? 14.567 3.828 -25.345 1.00 63.28 73 VAL A N 1
ATOM 601 C CA . VAL A 1 73 ? 13.985 4.738 -26.351 1.00 63.28 73 VAL A CA 1
ATOM 602 C C . VAL A 1 73 ? 15.038 5.665 -26.977 1.00 63.28 73 VAL A C 1
ATOM 604 O O . VAL A 1 73 ? 14.910 6.019 -28.143 1.00 63.28 73 VAL A O 1
ATOM 607 N N . TYR A 1 74 ? 16.076 6.048 -26.224 1.00 58.44 74 TYR A N 1
ATOM 608 C CA . TYR A 1 74 ? 17.146 6.949 -26.682 1.00 58.44 74 TYR A CA 1
ATOM 609 C C . TYR A 1 74 ? 18.457 6.241 -27.059 1.00 58.44 74 TYR A C 1
ATOM 611 O O . TYR A 1 74 ? 19.389 6.906 -27.509 1.00 58.44 74 TYR A O 1
ATOM 619 N N . LEU A 1 75 ? 18.564 4.918 -26.891 1.00 53.66 75 LEU A N 1
ATOM 620 C CA . LEU A 1 75 ? 19.628 4.162 -27.552 1.00 53.66 75 LEU A CA 1
ATOM 621 C C . LEU A 1 75 ? 19.348 4.229 -29.058 1.00 53.66 75 LEU A C 1
ATOM 623 O O . LEU A 1 75 ? 18.257 3.826 -29.473 1.00 53.66 75 LEU A O 1
ATOM 627 N N . PRO A 1 76 ? 20.282 4.734 -29.887 1.00 47.25 76 PRO A N 1
ATOM 628 C CA . PRO A 1 76 ? 20.112 4.622 -31.320 1.00 47.25 76 PRO A CA 1
ATOM 629 C C . PRO A 1 76 ? 20.008 3.127 -31.610 1.00 47.25 76 PRO A C 1
ATOM 631 O O . PRO A 1 76 ? 20.850 2.343 -31.166 1.00 47.25 76 PRO A O 1
ATOM 634 N N . PHE A 1 77 ? 18.955 2.725 -32.316 1.00 47.69 77 PHE A N 1
ATOM 635 C CA . PHE A 1 77 ? 18.933 1.450 -33.015 1.00 47.69 77 PHE A CA 1
ATOM 636 C C . PHE A 1 77 ? 20.072 1.487 -34.047 1.00 47.69 77 PHE A C 1
ATOM 638 O O . PHE A 1 77 ? 19.851 1.772 -35.218 1.00 47.69 77 PHE A O 1
ATOM 645 N N . HIS A 1 78 ? 21.308 1.271 -33.597 1.00 44.53 78 HIS A N 1
ATOM 646 C CA . HIS A 1 78 ? 22.393 0.836 -34.453 1.00 44.53 78 HIS A CA 1
ATOM 647 C C . HIS A 1 78 ? 22.079 -0.623 -34.774 1.00 44.53 78 HIS A C 1
ATOM 649 O O . HIS A 1 78 ? 22.314 -1.518 -33.959 1.00 44.53 78 HIS A O 1
ATOM 655 N N . PHE A 1 79 ? 21.403 -0.800 -35.911 1.00 44.62 79 PHE A N 1
ATOM 656 C CA . PHE A 1 79 ? 21.478 -2.028 -36.690 1.00 44.62 79 PHE A CA 1
ATOM 657 C C . PHE A 1 79 ? 22.943 -2.389 -36.953 1.00 44.62 79 PHE A C 1
ATOM 659 O O . PHE A 1 79 ? 23.757 -1.447 -37.123 1.00 44.62 79 PHE A O 1
#

Sequence (79 aa):
MFCAFVRRVCMQHAILIIEINSHVALFRDMLILVGQPRDCPELREKIRKLRRTCVETSKHMTHLIMTQLKRYVYLPFHF

Foldseek 3Di:
DVVVLVVVLCVVCVVLVVVLVVLVVVLVVLVVCPVPPPNDPVSVVVNVVSVVVSVVSVVVSVVVSVVSVVCVVPPPPPD

Radius of gyration: 18.17 Å; chains: 1; bounding box: 38×18×54 Å

InterPro domains:
  IPR006011 Syntaxin, N-terminal domain [PF14523] (17-65)
  IPR026512 RGS7BP/RGS9BP family [PTHR21029] (16-70)

pLDDT: mean 82.14, std 15.54, range [44.53, 97.75]

Secondary structure (DSSP, 8-state):
-HHHHHHHHHHHTHHHHHHHHHHHHHHHHHHHTTTSTT--HHHHHHHHHHHHHHHHHHHHHHHHHHHHHHHHHHS----